Protein AF-A0A7S3FYG6-F1 (afdb_monomer_lite)

Sequence (171 aa):
MGEEGRQLVYWLNSLPGKECLFVDSVKDCANGGALVEAATILCKKIDVEYTLPFIPPPTFGGGGEKKREEEMSNSISRCYHAMVMVKACAAQMGVEEEVEGWREEEEAVGIASGVSTSVLRFLHTCRTLFRYSDSYSHSHSRGGGDGDGDGERGSVREREEGKGNNGGVKA

Structure (mmCIF, N/CA/C/O backbone):
data_AF-A0A7S3FYG6-F1
#
_entry.id   AF-A0A7S3FYG6-F1
#
loop_
_atom_site.group_PDB
_atom_site.id
_atom_site.type_symbol
_atom_site.label_atom_id
_atom_site.label_alt_id
_atom_site.label_comp_id
_atom_site.label_asym_id
_atom_site.label_entity_id
_atom_site.label_seq_id
_atom_site.pdbx_PDB_ins_code
_atom_site.Cartn_x
_atom_site.Cartn_y
_atom_site.Cartn_z
_atom_site.occupancy
_atom_site.B_iso_or_equiv
_atom_site.auth_seq_id
_atom_site.auth_comp_id
_atom_site.auth_asym_id
_atom_site.auth_atom_id
_atom_site.pdbx_PDB_model_num
ATOM 1 N N . MET A 1 1 ? 13.945 -15.211 -3.276 1.00 57.38 1 MET A N 1
ATOM 2 C CA . MET A 1 1 ? 12.726 -14.687 -2.626 1.00 57.38 1 MET A CA 1
ATOM 3 C C . MET A 1 1 ? 12.455 -15.535 -1.392 1.00 57.38 1 MET A C 1
ATOM 5 O O . MET A 1 1 ? 12.324 -16.749 -1.536 1.00 57.38 1 MET A O 1
ATOM 9 N N . GLY A 1 2 ? 12.476 -14.922 -0.205 1.00 79.19 2 GLY A N 1
ATOM 10 C CA . GLY A 1 2 ? 12.175 -15.607 1.058 1.00 79.19 2 GLY A CA 1
ATOM 11 C C . GLY A 1 2 ? 10.709 -16.042 1.142 1.00 79.19 2 GLY A C 1
ATOM 12 O O . GLY A 1 2 ? 9.884 -15.614 0.335 1.00 79.19 2 GLY A O 1
ATOM 13 N N . GLU A 1 3 ? 10.393 -16.916 2.093 1.00 85.19 3 GLU A N 1
ATOM 14 C CA . GLU A 1 3 ? 9.041 -17.448 2.309 1.00 85.19 3 GLU A CA 1
ATOM 15 C C . GLU A 1 3 ? 8.011 -16.352 2.616 1.00 85.19 3 GLU A C 1
ATOM 17 O O . GLU A 1 3 ? 6.923 -16.347 2.044 1.00 85.19 3 GLU A O 1
ATOM 22 N N . GLU A 1 4 ? 8.405 -15.363 3.414 1.00 85.56 4 GLU A N 1
ATOM 23 C CA . GLU A 1 4 ? 7.580 -14.216 3.800 1.00 85.56 4 GLU A CA 1
ATOM 24 C C . GLU A 1 4 ? 7.062 -13.413 2.596 1.00 85.56 4 GLU A C 1
ATOM 26 O O . GLU A 1 4 ? 5.872 -13.118 2.501 1.00 85.56 4 GLU A O 1
ATOM 31 N N . GLY A 1 5 ? 7.926 -13.130 1.615 1.00 86.06 5 GLY A N 1
ATOM 32 C CA . GLY A 1 5 ? 7.525 -12.396 0.414 1.00 86.06 5 GLY A CA 1
ATOM 33 C C . GLY A 1 5 ? 6.456 -13.127 -0.401 1.00 86.06 5 GLY A C 1
ATOM 34 O O . GLY A 1 5 ? 5.550 -12.489 -0.930 1.00 86.06 5 GLY A O 1
ATOM 35 N N . ARG A 1 6 ? 6.508 -14.466 -0.456 1.00 88.56 6 ARG A N 1
ATOM 36 C CA . ARG A 1 6 ? 5.466 -15.268 -1.121 1.00 88.56 6 ARG A CA 1
ATOM 37 C C . ARG A 1 6 ? 4.144 -15.211 -0.364 1.00 88.56 6 ARG A C 1
ATOM 39 O O . ARG A 1 6 ? 3.098 -15.089 -0.992 1.00 88.56 6 ARG A O 1
ATOM 46 N N . GLN A 1 7 ? 4.186 -15.270 0.966 1.00 91.25 7 GLN A N 1
ATOM 47 C CA . GLN A 1 7 ? 2.983 -15.179 1.795 1.00 91.25 7 GLN A CA 1
ATOM 48 C C . GLN A 1 7 ? 2.297 -13.813 1.656 1.00 91.25 7 GLN A C 1
ATOM 50 O O . GLN A 1 7 ? 1.073 -13.755 1.567 1.00 91.25 7 GLN A O 1
ATOM 55 N N . LEU A 1 8 ? 3.068 -12.722 1.591 1.00 91.44 8 LEU A N 1
ATOM 56 C CA . LEU A 1 8 ? 2.526 -11.374 1.393 1.00 91.44 8 LEU A CA 1
ATOM 57 C C . LEU A 1 8 ? 1.911 -11.194 0.001 1.00 91.44 8 LEU A C 1
ATOM 59 O O . LEU A 1 8 ? 0.826 -10.631 -0.107 1.00 91.44 8 LEU A O 1
ATOM 63 N N . VAL A 1 9 ? 2.549 -11.713 -1.050 1.00 90.50 9 VAL A N 1
ATOM 64 C CA . VAL A 1 9 ? 1.984 -11.697 -2.412 1.00 90.50 9 VAL A CA 1
ATOM 65 C C . VAL A 1 9 ? 0.703 -12.531 -2.490 1.00 90.50 9 VAL A C 1
ATOM 67 O O . VAL A 1 9 ? -0.293 -12.080 -3.052 1.00 90.50 9 VAL A O 1
ATOM 70 N N . TYR A 1 10 ? 0.690 -13.716 -1.874 1.00 91.31 10 TYR A N 1
ATOM 71 C CA . TYR A 1 10 ? -0.509 -14.552 -1.803 1.00 91.31 10 TYR A CA 1
ATOM 72 C C . TYR A 1 10 ? -1.658 -13.830 -1.091 1.00 91.31 10 TYR A C 1
ATOM 74 O O . TYR A 1 10 ? -2.768 -13.767 -1.616 1.00 91.31 10 TYR A O 1
ATOM 82 N N . TRP A 1 11 ? -1.377 -13.225 0.067 1.00 92.88 11 TRP A N 1
ATOM 83 C CA . TRP A 1 11 ? -2.352 -12.414 0.793 1.00 92.88 11 TRP A CA 1
ATOM 84 C C . TRP A 1 11 ? -2.887 -11.266 -0.072 1.00 92.88 11 TRP A C 1
ATOM 86 O O . TRP A 1 11 ? -4.103 -11.116 -0.193 1.00 92.88 11 TRP A O 1
ATOM 96 N N . LEU A 1 12 ? -2.002 -10.520 -0.738 1.00 90.81 12 LEU A N 1
ATOM 97 C CA . LEU A 1 12 ? -2.364 -9.405 -1.612 1.00 90.81 12 LEU A CA 1
ATOM 98 C C . LEU A 1 12 ? -3.284 -9.843 -2.760 1.00 90.81 12 LEU A C 1
ATOM 100 O O . LEU A 1 12 ? -4.178 -9.098 -3.150 1.00 90.81 12 LEU A O 1
ATOM 104 N N . ASN A 1 13 ? -3.074 -11.036 -3.317 1.00 90.56 13 ASN A N 1
ATOM 105 C CA . ASN A 1 13 ? -3.932 -11.594 -4.364 1.00 90.56 13 ASN A CA 1
ATOM 106 C C . ASN A 1 13 ? -5.251 -12.167 -3.827 1.00 90.56 13 ASN A C 1
ATOM 108 O O . ASN A 1 13 ? -6.195 -12.303 -4.595 1.00 90.56 13 ASN A O 1
ATOM 112 N N . SER A 1 14 ? -5.337 -12.473 -2.531 1.00 90.69 14 SER A N 1
ATOM 113 C CA . SER A 1 14 ? -6.565 -12.961 -1.887 1.00 90.69 14 SER A CA 1
ATOM 114 C C . SER A 1 14 ? -7.507 -11.856 -1.391 1.00 90.69 14 SER A C 1
ATOM 116 O O . SER A 1 14 ? -8.552 -12.168 -0.820 1.00 90.69 14 SER A O 1
ATOM 118 N N . LEU A 1 15 ? -7.153 -10.576 -1.565 1.00 88.25 15 LEU A N 1
ATOM 119 C CA . LEU A 1 15 ? -7.983 -9.469 -1.092 1.00 88.25 15 LEU A CA 1
ATOM 120 C C . LEU A 1 15 ? -9.339 -9.429 -1.827 1.00 88.25 15 LEU A C 1
ATOM 122 O O . LEU A 1 15 ? -9.368 -9.442 -3.060 1.00 88.25 15 LEU A O 1
ATOM 126 N N . PRO A 1 16 ? -10.469 -9.349 -1.098 1.00 81.50 16 PRO A N 1
ATOM 127 C CA . PRO A 1 16 ? -11.790 -9.286 -1.710 1.00 81.50 16 PRO A CA 1
ATOM 128 C C . PRO A 1 16 ? -11.985 -7.954 -2.446 1.00 81.50 16 PRO A C 1
ATOM 130 O O . PRO A 1 16 ? -11.605 -6.899 -1.944 1.00 81.50 16 PRO A O 1
ATOM 133 N N . GLY A 1 17 ? -12.597 -7.998 -3.632 1.00 72.50 17 GLY A N 1
ATOM 134 C CA . GLY A 1 17 ? -12.820 -6.804 -4.460 1.00 72.50 17 GLY A CA 1
ATOM 135 C C . GLY A 1 17 ? -11.597 -6.344 -5.259 1.00 72.50 17 GLY A C 1
ATOM 136 O O . GLY A 1 17 ? -11.622 -5.263 -5.843 1.00 72.50 17 GLY A O 1
ATOM 137 N N . LYS A 1 18 ? -10.531 -7.150 -5.295 1.00 76.25 18 LYS A N 1
ATOM 138 C CA . LYS A 1 18 ? -9.391 -6.944 -6.184 1.00 76.25 18 LYS A CA 1
ATOM 139 C C . LYS A 1 1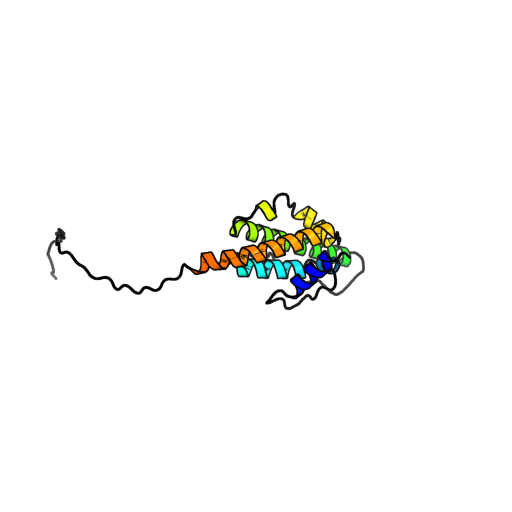8 ? -9.735 -7.450 -7.586 1.00 76.25 18 LYS A C 1
ATOM 141 O O . LYS A 1 18 ? -9.951 -8.646 -7.762 1.00 76.25 18 LYS A O 1
ATOM 146 N N . GLU A 1 19 ? -9.794 -6.557 -8.571 1.00 67.25 19 GLU A N 1
ATOM 147 C CA . GLU A 1 19 ? -10.297 -6.903 -9.911 1.00 67.25 19 GLU A CA 1
ATOM 148 C C . GLU A 1 19 ? -9.203 -7.051 -10.977 1.00 67.25 19 GLU A C 1
ATOM 150 O O . GLU A 1 19 ? -9.387 -7.829 -11.911 1.00 67.25 19 GLU A O 1
ATOM 155 N N . CYS A 1 20 ? -8.065 -6.350 -10.866 1.00 55.09 20 CYS A N 1
ATOM 156 C CA . CYS A 1 20 ? -7.289 -6.055 -12.078 1.00 55.09 20 CYS A CA 1
ATOM 157 C C . CYS A 1 20 ? -5.794 -6.408 -12.058 1.00 55.09 20 CYS A C 1
ATOM 159 O O . CYS A 1 20 ? -5.203 -6.472 -13.136 1.00 55.09 20 CYS A O 1
ATOM 161 N N . LEU A 1 21 ? -5.150 -6.666 -10.910 1.00 68.31 21 LEU A N 1
ATOM 162 C CA . LEU A 1 21 ? -3.687 -6.856 -10.881 1.00 68.31 21 LEU A CA 1
ATOM 163 C C . LEU A 1 21 ? -3.240 -8.094 -10.102 1.00 68.31 21 LEU A C 1
ATOM 165 O O . LEU A 1 21 ? -2.908 -8.020 -8.917 1.00 68.31 21 LEU A O 1
ATOM 169 N N . PHE A 1 22 ? -3.175 -9.241 -10.782 1.00 77.31 22 PHE A N 1
ATOM 170 C CA . PHE A 1 22 ? -2.471 -10.404 -10.246 1.00 77.31 22 PHE A CA 1
ATOM 171 C C . PHE A 1 22 ? -0.969 -10.107 -10.164 1.00 77.31 22 PHE A C 1
ATOM 173 O O . PHE A 1 22 ? -0.372 -9.594 -11.108 1.00 77.31 22 PHE A O 1
ATOM 180 N N . VAL A 1 23 ? -0.378 -10.395 -9.009 1.00 84.00 23 VAL A N 1
ATOM 181 C CA . VAL A 1 23 ? 1.035 -10.139 -8.715 1.00 84.00 23 VAL A CA 1
ATOM 182 C C . VAL A 1 23 ? 1.723 -11.489 -8.549 1.00 84.00 23 VAL A C 1
ATOM 184 O O . VAL A 1 23 ? 1.350 -12.242 -7.653 1.00 84.00 23 VAL A O 1
ATOM 187 N N . ASP A 1 24 ? 2.722 -11.804 -9.372 1.00 84.94 24 ASP A N 1
ATOM 188 C CA . ASP A 1 24 ? 3.486 -13.057 -9.250 1.00 84.94 24 ASP A CA 1
ATOM 189 C C . ASP A 1 24 ? 4.593 -12.944 -8.195 1.00 84.94 24 ASP A C 1
ATOM 191 O O . ASP A 1 24 ? 4.998 -13.920 -7.555 1.00 84.94 24 ASP A O 1
ATOM 195 N N . SER A 1 25 ? 5.101 -11.729 -8.001 1.00 86.56 25 SER A N 1
ATOM 196 C CA . SER A 1 25 ? 6.247 -11.458 -7.157 1.00 86.56 25 SER A CA 1
ATOM 197 C C . SER A 1 25 ? 6.177 -10.079 -6.501 1.00 86.56 25 SER A C 1
ATOM 199 O O . SER A 1 25 ? 5.591 -9.137 -7.017 1.00 86.56 25 SER A O 1
ATOM 201 N N . VAL A 1 26 ? 6.888 -9.917 -5.383 1.00 86.25 26 VAL A N 1
ATOM 202 C CA . VAL A 1 26 ? 7.065 -8.624 -4.696 1.00 86.25 26 VAL A CA 1
ATOM 203 C C . VAL A 1 26 ? 7.584 -7.534 -5.651 1.00 86.25 26 VAL A C 1
ATOM 205 O O . VAL A 1 26 ? 7.293 -6.360 -5.460 1.00 86.25 26 VAL A O 1
ATOM 208 N N . LYS A 1 27 ? 8.329 -7.893 -6.704 1.00 86.06 27 LYS A N 1
ATOM 209 C CA . LYS A 1 27 ? 8.825 -6.916 -7.683 1.00 86.06 27 LYS A CA 1
ATOM 210 C C . LYS A 1 27 ? 7.718 -6.354 -8.570 1.00 86.06 27 LYS A C 1
ATOM 212 O O . LYS A 1 27 ? 7.821 -5.204 -8.980 1.00 86.06 27 LYS A O 1
ATOM 217 N N . ASP A 1 28 ? 6.654 -7.112 -8.816 1.00 86.19 28 ASP A N 1
ATOM 218 C CA . ASP A 1 28 ? 5.550 -6.664 -9.670 1.00 86.19 28 ASP A CA 1
ATOM 219 C C . ASP A 1 28 ? 4.698 -5.592 -8.970 1.00 86.19 28 ASP A C 1
ATOM 221 O O . ASP A 1 28 ? 4.019 -4.803 -9.625 1.00 86.19 28 ASP A O 1
ATOM 225 N N . CYS A 1 29 ? 4.819 -5.474 -7.641 1.00 87.81 29 CYS A N 1
ATOM 226 C CA . CYS A 1 29 ? 4.252 -4.370 -6.869 1.00 87.81 29 CYS A CA 1
ATOM 227 C C . CYS A 1 29 ? 4.910 -3.011 -7.160 1.00 87.81 29 CYS A C 1
ATOM 229 O O . CYS A 1 29 ? 4.331 -1.988 -6.802 1.00 87.81 29 CYS A O 1
ATOM 231 N N . ALA A 1 30 ? 6.090 -2.972 -7.795 1.00 88.00 30 ALA A N 1
ATOM 232 C CA . ALA A 1 30 ? 6.807 -1.726 -8.081 1.00 88.00 30 ALA A CA 1
ATOM 233 C C . ALA A 1 30 ? 6.017 -0.778 -8.999 1.00 88.00 30 ALA A C 1
ATOM 235 O O . ALA A 1 30 ? 6.207 0.432 -8.959 1.00 88.00 30 ALA A O 1
ATOM 236 N N . ASN A 1 31 ? 5.072 -1.295 -9.792 1.00 85.38 31 ASN A N 1
ATOM 237 C CA . ASN A 1 31 ? 4.193 -0.446 -10.598 1.00 85.38 31 ASN A CA 1
ATOM 238 C C . ASN A 1 31 ? 3.184 0.367 -9.754 1.00 85.38 31 ASN A C 1
ATOM 240 O O . ASN A 1 31 ? 2.509 1.243 -10.293 1.00 85.38 31 ASN A O 1
ATOM 244 N N . GLY A 1 32 ? 3.044 0.056 -8.460 1.00 87.25 32 GLY A N 1
ATOM 245 C CA . GLY A 1 32 ? 2.149 0.712 -7.508 1.00 87.25 32 GLY A CA 1
ATOM 246 C C . GLY A 1 32 ? 0.662 0.376 -7.657 1.00 87.25 32 GLY A C 1
ATOM 247 O O . GLY A 1 32 ? -0.112 0.674 -6.756 1.00 87.25 32 GLY A O 1
ATOM 248 N N . GLY A 1 33 ? 0.228 -0.270 -8.741 1.00 88.19 33 GLY A N 1
ATOM 249 C CA . GLY A 1 33 ? -1.189 -0.521 -9.014 1.00 88.19 33 GLY A CA 1
ATOM 250 C C . GLY A 1 33 ? -1.840 -1.455 -7.990 1.00 88.19 33 GLY A C 1
ATOM 251 O O . GLY A 1 33 ? -2.848 -1.100 -7.386 1.00 88.19 33 GLY A O 1
ATOM 252 N N . ALA A 1 34 ? -1.221 -2.608 -7.717 1.00 89.56 34 ALA A N 1
ATOM 253 C CA . ALA A 1 34 ? -1.744 -3.545 -6.719 1.00 89.56 34 ALA A CA 1
ATOM 254 C C . ALA A 1 34 ? -1.706 -2.962 -5.291 1.00 89.56 34 ALA A C 1
ATOM 256 O O . ALA A 1 34 ? -2.512 -3.344 -4.445 1.00 89.56 34 ALA A O 1
ATOM 257 N N . LEU A 1 35 ? -0.785 -2.026 -5.030 1.00 91.44 35 LEU A N 1
ATOM 258 C CA . LEU A 1 35 ? -0.682 -1.328 -3.747 1.00 91.44 35 LEU A CA 1
ATOM 259 C C . LEU A 1 35 ? -1.811 -0.307 -3.577 1.00 91.44 35 LEU A C 1
ATOM 261 O O . LEU A 1 35 ? -2.418 -0.245 -2.511 1.00 91.44 35 LEU A O 1
ATOM 265 N N . VAL A 1 36 ? -2.127 0.448 -4.635 1.00 91.69 36 VAL A N 1
ATOM 266 C CA . VAL A 1 36 ? -3.269 1.375 -4.674 1.00 91.69 36 VAL A CA 1
ATOM 267 C C . VAL A 1 36 ? -4.581 0.623 -4.469 1.00 91.69 36 VAL A C 1
ATOM 269 O O . VAL A 1 36 ? -5.406 1.070 -3.678 1.00 91.69 36 VAL A O 1
ATOM 272 N N . GLU A 1 37 ? -4.770 -0.529 -5.119 1.00 90.06 37 GLU A N 1
ATOM 273 C CA . GLU A 1 37 ? -5.964 -1.362 -4.921 1.00 90.06 37 GLU A CA 1
ATOM 274 C C . GLU A 1 37 ? -6.092 -1.831 -3.467 1.00 90.06 37 GLU A C 1
ATOM 276 O O . GLU A 1 37 ? -7.140 -1.638 -2.852 1.00 90.06 37 GLU A O 1
ATOM 281 N N . ALA A 1 38 ? -5.021 -2.382 -2.886 1.00 91.19 38 ALA A N 1
ATOM 282 C CA . ALA A 1 38 ? -5.027 -2.831 -1.494 1.00 91.19 38 ALA A CA 1
ATOM 283 C C . ALA A 1 38 ? -5.339 -1.690 -0.516 1.00 91.19 38 ALA A C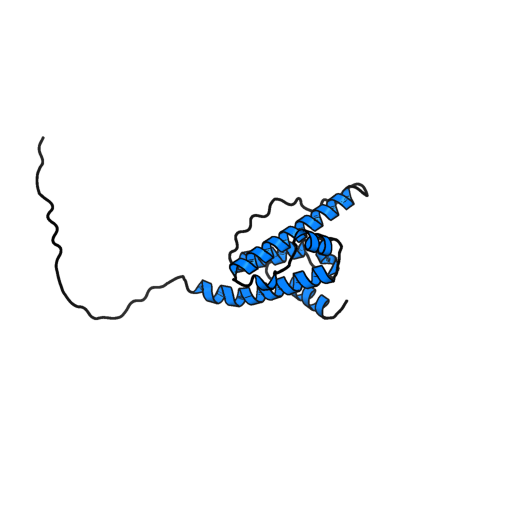 1
ATOM 285 O O . ALA A 1 38 ? -6.179 -1.847 0.370 1.00 91.19 38 ALA A O 1
ATOM 286 N N . ALA A 1 39 ? -4.709 -0.530 -0.707 1.00 92.12 39 ALA A N 1
ATOM 287 C CA . ALA A 1 39 ? -4.961 0.659 0.097 1.00 92.12 39 ALA A CA 1
ATOM 288 C C . ALA A 1 39 ? -6.400 1.179 -0.073 1.00 92.12 39 ALA A C 1
ATOM 290 O O . ALA A 1 39 ? -7.040 1.526 0.911 1.00 92.12 39 ALA A O 1
ATOM 291 N N . THR A 1 40 ? -6.951 1.147 -1.290 1.00 90.38 40 THR A N 1
ATOM 292 C CA . THR A 1 40 ? -8.345 1.541 -1.561 1.00 90.38 40 THR A CA 1
ATOM 293 C C . THR A 1 40 ? -9.339 0.612 -0.863 1.00 90.38 40 THR A C 1
ATOM 295 O O . THR A 1 40 ? -10.323 1.076 -0.288 1.00 90.38 40 THR A O 1
ATOM 298 N N . ILE A 1 41 ? -9.098 -0.704 -0.898 1.00 91.25 41 ILE A N 1
ATOM 299 C CA . ILE A 1 41 ? -9.925 -1.688 -0.184 1.00 91.25 41 ILE A CA 1
ATOM 300 C C . ILE A 1 41 ? -9.864 -1.421 1.323 1.00 91.25 41 ILE A C 1
ATOM 302 O O . ILE A 1 41 ? -10.901 -1.455 1.984 1.00 91.25 41 ILE A O 1
ATOM 306 N N . LEU A 1 42 ? -8.677 -1.114 1.858 1.00 91.12 42 LEU A N 1
ATOM 307 C CA . LEU A 1 42 ? -8.520 -0.751 3.263 1.00 91.12 42 LEU A CA 1
ATOM 308 C C . LEU A 1 42 ? -9.323 0.509 3.601 1.00 91.12 42 LEU A C 1
ATOM 310 O O . LEU A 1 42 ? -10.146 0.438 4.505 1.00 91.12 42 LEU A O 1
ATOM 314 N N . CYS A 1 43 ? -9.162 1.606 2.849 1.00 90.88 43 CYS A N 1
ATOM 315 C CA . CYS A 1 43 ? -9.915 2.849 3.059 1.00 90.88 43 CYS A CA 1
ATOM 316 C C . CYS A 1 43 ? -11.426 2.597 3.111 1.00 90.88 43 CYS A C 1
ATOM 318 O O . CYS A 1 43 ? -12.087 3.035 4.047 1.00 90.88 43 CYS A O 1
ATOM 320 N N . LYS A 1 44 ? -11.962 1.822 2.156 1.00 89.25 44 LYS A N 1
ATOM 321 C CA . LYS A 1 44 ? -13.388 1.455 2.123 1.00 89.25 44 LYS A CA 1
ATOM 322 C C . LYS A 1 44 ? -13.823 0.658 3.351 1.00 89.25 44 LYS A C 1
ATOM 324 O O . LYS A 1 44 ? -14.943 0.818 3.818 1.00 89.25 44 LYS A O 1
ATOM 329 N N . LYS A 1 45 ? -12.961 -0.222 3.863 1.00 88.69 45 LYS A N 1
ATOM 330 C CA . LYS A 1 45 ? -13.281 -1.094 5.000 1.00 88.69 45 LYS A CA 1
ATOM 331 C C . LYS A 1 45 ? -13.425 -0.330 6.321 1.00 88.69 45 LYS A C 1
ATOM 333 O O . LYS A 1 45 ? -14.149 -0.786 7.202 1.00 88.69 45 LYS A O 1
ATOM 338 N N . ILE A 1 46 ? -12.750 0.809 6.454 1.00 88.06 46 ILE A N 1
ATOM 339 C CA . ILE A 1 46 ? -12.755 1.642 7.667 1.00 88.06 46 ILE A CA 1
ATOM 340 C C . ILE A 1 46 ? -13.356 3.037 7.437 1.00 88.06 46 ILE A C 1
ATOM 342 O O . ILE A 1 46 ? -13.131 3.933 8.243 1.00 88.06 46 ILE A O 1
ATOM 346 N N . ASP A 1 47 ? -14.101 3.201 6.342 1.00 85.19 47 ASP A N 1
ATOM 347 C CA . ASP A 1 47 ? -14.830 4.422 5.978 1.00 85.19 47 ASP A CA 1
ATOM 348 C C . ASP A 1 47 ? -13.960 5.694 5.930 1.00 85.19 47 ASP A C 1
ATOM 350 O O . ASP A 1 47 ? -14.333 6.769 6.394 1.00 85.19 47 ASP A O 1
ATOM 354 N N . VAL A 1 48 ? -12.752 5.567 5.370 1.00 82.62 48 VAL A N 1
ATOM 355 C CA . VAL A 1 48 ? -11.876 6.712 5.095 1.00 82.62 48 VAL A CA 1
ATOM 356 C C . VAL A 1 48 ? -12.201 7.266 3.714 1.00 82.62 48 VAL A C 1
ATOM 358 O O . VAL A 1 48 ? -11.891 6.644 2.692 1.00 82.62 48 VAL A O 1
ATOM 361 N N . GLU A 1 49 ? -12.773 8.468 3.675 1.00 74.56 49 GLU A N 1
ATOM 362 C CA . GLU A 1 49 ? -12.914 9.231 2.438 1.00 74.56 49 GLU A CA 1
ATOM 363 C C . GLU A 1 49 ? -11.544 9.749 1.985 1.00 74.56 49 GLU A C 1
ATOM 365 O O . GLU A 1 49 ? -10.947 10.638 2.596 1.00 74.56 49 GLU A O 1
ATOM 370 N N . TYR A 1 50 ? -11.032 9.188 0.889 1.00 67.31 50 TYR A N 1
ATOM 371 C CA . TYR A 1 50 ? -9.813 9.662 0.246 1.00 67.31 50 TYR A CA 1
ATOM 372 C C . TYR A 1 50 ? -10.063 9.942 -1.232 1.00 67.31 50 TYR A C 1
ATOM 374 O O . TYR A 1 50 ? -10.328 9.038 -2.028 1.00 67.31 50 TYR A O 1
ATOM 382 N N . THR A 1 51 ? -9.941 11.210 -1.613 1.00 61.09 51 THR A N 1
ATOM 383 C CA . THR A 1 51 ? -10.030 11.622 -3.012 1.00 61.09 51 THR A CA 1
ATOM 384 C C . THR A 1 51 ? -8.652 11.497 -3.645 1.00 61.09 51 THR A C 1
ATOM 386 O O . THR A 1 51 ? -7.772 12.325 -3.412 1.00 61.09 51 THR A O 1
ATOM 389 N N . LEU A 1 52 ? -8.457 10.460 -4.462 1.00 59.31 52 LEU A N 1
ATOM 390 C CA . LEU A 1 52 ? -7.268 10.354 -5.304 1.00 59.31 52 LEU A CA 1
ATOM 391 C C . LEU A 1 52 ? -7.225 11.561 -6.257 1.00 59.31 52 LEU A C 1
ATOM 393 O O . LEU A 1 52 ? -8.177 11.752 -7.021 1.00 59.31 52 LEU A O 1
ATOM 397 N N . PRO A 1 53 ? -6.146 12.364 -6.288 1.00 56.56 53 PRO A N 1
ATOM 398 C CA . PRO A 1 53 ? -5.911 13.200 -7.451 1.00 56.56 53 PRO A CA 1
ATOM 399 C C . PRO A 1 53 ? -5.713 12.276 -8.658 1.00 56.56 53 PRO A C 1
ATOM 401 O O . PRO A 1 53 ? -5.124 11.200 -8.553 1.00 56.56 53 PRO A O 1
ATOM 404 N N . PHE A 1 54 ? -6.275 12.666 -9.799 1.00 49.56 54 PHE A N 1
ATOM 405 C CA . PHE A 1 54 ? -6.265 11.861 -11.016 1.00 49.56 54 PHE A CA 1
ATOM 406 C C . PHE A 1 54 ? -4.830 11.469 -11.405 1.00 49.56 54 PHE A C 1
ATOM 408 O O . PHE A 1 54 ? -4.030 12.328 -11.775 1.00 49.56 54 PHE A O 1
ATOM 415 N N . ILE A 1 55 ? -4.522 10.170 -11.351 1.00 54.31 55 ILE A N 1
ATOM 416 C CA . ILE A 1 55 ? -3.304 9.606 -11.937 1.00 54.31 55 ILE A CA 1
ATOM 417 C C . ILE A 1 55 ? -3.702 9.033 -13.298 1.00 54.31 55 ILE A C 1
ATOM 419 O O . ILE A 1 55 ? -4.574 8.159 -13.346 1.00 54.31 55 ILE A O 1
ATOM 423 N N . PRO A 1 56 ? -3.105 9.493 -14.407 1.00 46.09 56 PRO A N 1
ATOM 424 C CA . PRO A 1 56 ? -3.404 8.930 -15.711 1.00 46.09 56 PRO A CA 1
ATOM 425 C C . PRO A 1 56 ? -3.071 7.424 -15.734 1.00 46.09 56 PRO A C 1
ATOM 427 O O . PRO A 1 56 ? -2.062 7.001 -15.159 1.00 46.09 56 PRO A O 1
ATOM 430 N N . PRO A 1 57 ? -3.906 6.587 -16.379 1.00 46.88 57 PRO A N 1
ATOM 431 C CA . PRO A 1 57 ? -3.611 5.168 -16.536 1.00 46.88 57 PRO A CA 1
ATOM 432 C C . PRO A 1 57 ? -2.291 4.976 -17.304 1.00 46.88 57 PRO A C 1
ATOM 434 O O . PRO A 1 57 ? -1.939 5.820 -18.134 1.00 46.88 57 PRO A O 1
ATOM 437 N N . PRO A 1 58 ? -1.555 3.873 -17.065 1.00 50.06 58 PRO A N 1
ATOM 438 C CA . PRO A 1 58 ? -0.288 3.623 -17.744 1.00 50.06 58 PRO A CA 1
ATOM 439 C C . PRO A 1 58 ? -0.490 3.602 -19.266 1.00 50.06 58 PRO A C 1
ATOM 441 O O . PRO A 1 58 ? -1.267 2.807 -19.798 1.00 50.06 58 PRO A O 1
ATOM 444 N N . THR A 1 59 ? 0.214 4.478 -19.979 1.00 48.59 59 THR A N 1
ATOM 445 C CA . THR A 1 59 ? 0.162 4.584 -21.438 1.00 48.59 59 THR A CA 1
ATOM 446 C C . THR A 1 59 ? 0.989 3.471 -22.084 1.00 48.59 59 THR A C 1
ATOM 448 O O . THR A 1 59 ? 2.193 3.585 -22.302 1.00 48.59 59 THR A O 1
ATOM 451 N N . PHE A 1 60 ? 0.347 2.368 -22.473 1.00 49.56 60 PHE A N 1
ATOM 452 C CA . PHE A 1 60 ? 0.996 1.320 -23.269 1.00 49.56 60 PHE A CA 1
ATOM 453 C C . PHE A 1 60 ? 1.137 1.737 -24.756 1.00 49.56 60 PHE A C 1
ATOM 455 O O . PHE A 1 60 ? 0.511 1.160 -25.634 1.00 49.56 60 PHE A O 1
ATOM 462 N N . GLY A 1 61 ? 1.990 2.727 -25.076 1.00 41.56 61 GLY A N 1
ATOM 463 C CA . GLY A 1 61 ? 2.396 3.010 -26.471 1.00 41.56 61 GLY A CA 1
ATOM 464 C C . GLY A 1 61 ? 3.383 4.178 -26.667 1.00 41.56 61 GLY A C 1
ATOM 465 O O . GLY A 1 61 ? 3.058 5.295 -26.299 1.00 41.56 61 GLY A O 1
ATOM 466 N N . GLY A 1 62 ? 4.558 3.920 -27.280 1.00 42.41 62 GLY A N 1
ATOM 467 C CA . GLY A 1 62 ? 5.452 4.937 -27.892 1.00 42.41 62 GLY A CA 1
ATOM 468 C C . GLY A 1 62 ? 6.845 5.184 -27.257 1.00 42.41 62 GLY A C 1
ATOM 469 O O . GLY A 1 62 ? 6.931 5.452 -26.079 1.00 42.41 62 GLY A O 1
ATOM 470 N N . GLY A 1 63 ? 7.933 5.150 -28.046 1.00 50.28 63 GLY A N 1
ATOM 471 C CA . GLY A 1 63 ? 9.203 5.904 -27.844 1.00 50.28 63 GLY A CA 1
ATOM 472 C C . GLY A 1 63 ? 10.072 5.687 -26.579 1.00 50.28 63 GLY A C 1
ATOM 473 O O . GLY A 1 63 ? 9.784 6.210 -25.510 1.00 50.28 63 GLY A O 1
ATOM 474 N N . GLY A 1 64 ? 11.225 5.025 -26.745 1.00 65.75 64 GLY A N 1
ATOM 475 C CA . GLY A 1 64 ? 12.006 4.304 -25.720 1.00 65.75 64 GLY A CA 1
ATOM 476 C C . GLY A 1 64 ? 12.822 5.019 -24.623 1.00 65.75 64 GLY A C 1
ATOM 477 O O . GLY A 1 64 ? 13.603 4.326 -23.985 1.00 65.75 64 GLY A O 1
ATOM 478 N N . GLU A 1 65 ? 12.645 6.308 -24.319 1.00 62.19 65 GLU A N 1
ATOM 479 C CA . GLU A 1 65 ? 13.270 6.913 -23.111 1.00 62.19 65 GLU A CA 1
ATOM 480 C C . GLU A 1 65 ? 12.300 7.816 -22.345 1.00 62.19 65 GLU A C 1
ATOM 482 O O . GLU A 1 65 ? 12.049 7.569 -21.168 1.00 62.19 65 GLU A O 1
ATOM 487 N N . LYS A 1 66 ? 11.633 8.759 -23.027 1.00 66.44 66 LYS A N 1
ATOM 488 C CA . LYS A 1 66 ? 10.593 9.606 -22.408 1.00 66.44 66 LYS A CA 1
ATOM 489 C C . LYS A 1 66 ? 9.442 8.796 -21.815 1.00 66.44 66 LYS A C 1
ATOM 491 O O . LYS A 1 66 ? 9.007 9.067 -20.705 1.00 66.44 66 LYS A O 1
ATOM 496 N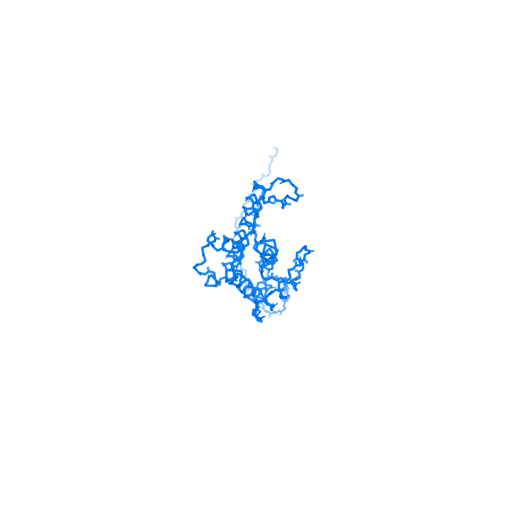 N . LYS A 1 67 ? 9.005 7.741 -22.509 1.00 72.31 67 LYS A N 1
ATOM 497 C CA . LYS A 1 67 ? 7.971 6.846 -21.983 1.00 72.31 67 LYS A CA 1
ATOM 498 C C . LYS A 1 67 ? 8.433 6.097 -20.733 1.00 72.31 67 LYS A C 1
ATOM 500 O O . LYS A 1 67 ? 7.630 5.863 -19.844 1.00 72.31 67 LYS A O 1
ATOM 505 N N . ARG A 1 68 ? 9.721 5.754 -20.628 1.00 71.44 68 ARG A N 1
ATOM 506 C CA . ARG A 1 68 ? 10.265 5.082 -19.440 1.00 71.44 68 ARG A CA 1
ATOM 507 C C . ARG A 1 68 ? 10.315 6.027 -18.238 1.00 71.44 68 ARG A C 1
ATOM 509 O O . ARG A 1 68 ? 10.022 5.606 -17.123 1.00 71.44 68 ARG A O 1
ATOM 516 N N . GLU A 1 69 ? 10.670 7.290 -18.465 1.00 73.81 69 GLU A N 1
ATOM 517 C CA . GLU A 1 69 ? 10.619 8.341 -17.441 1.00 73.81 69 GLU A CA 1
ATOM 518 C C . GLU A 1 69 ? 9.176 8.602 -16.982 1.00 73.81 69 GLU A C 1
ATOM 520 O O . GLU A 1 69 ? 8.916 8.638 -15.780 1.00 73.81 69 GLU A O 1
ATOM 525 N N . GLU A 1 70 ? 8.225 8.687 -17.917 1.00 79.44 70 GLU A N 1
ATOM 526 C CA . GLU A 1 70 ? 6.792 8.819 -17.620 1.00 79.44 70 GLU A CA 1
ATOM 527 C C . GLU A 1 70 ? 6.238 7.594 -16.869 1.00 79.44 70 GLU A C 1
ATOM 529 O O . GLU A 1 70 ? 5.530 7.742 -15.876 1.00 79.44 70 GLU A O 1
ATOM 534 N N . GLU A 1 71 ? 6.584 6.370 -17.278 1.00 79.62 71 GLU A N 1
ATOM 535 C CA . GLU A 1 71 ? 6.184 5.127 -16.599 1.00 79.62 71 GLU A CA 1
ATOM 536 C C . GLU A 1 71 ? 6.742 5.040 -15.174 1.00 79.62 71 GLU A C 1
ATOM 538 O O . GLU A 1 71 ? 6.033 4.612 -14.253 1.00 79.62 71 GLU A O 1
ATOM 543 N N . MET A 1 72 ? 7.994 5.462 -14.976 1.00 82.12 72 MET A N 1
ATOM 544 C CA . MET A 1 72 ? 8.611 5.531 -13.654 1.00 82.12 72 MET A CA 1
ATOM 545 C C . MET A 1 72 ? 7.917 6.582 -12.785 1.00 82.12 72 MET A C 1
ATOM 547 O O . MET A 1 72 ? 7.525 6.277 -11.660 1.00 82.12 72 MET A O 1
ATOM 551 N N . SER A 1 73 ? 7.691 7.785 -13.319 1.00 84.25 73 SER A N 1
ATOM 552 C CA . SER A 1 73 ? 6.972 8.855 -12.623 1.00 84.25 73 SER A CA 1
ATOM 553 C C . SER A 1 73 ? 5.569 8.404 -12.197 1.00 84.25 73 SER A C 1
ATOM 555 O O . SER A 1 73 ? 5.225 8.500 -11.020 1.00 84.25 73 SER A O 1
ATOM 557 N N . ASN A 1 74 ? 4.811 7.777 -13.100 1.00 87.81 74 ASN A N 1
ATOM 558 C CA . ASN A 1 74 ? 3.486 7.224 -12.806 1.00 87.81 74 ASN A CA 1
ATOM 559 C C . ASN A 1 74 ? 3.524 6.119 -11.737 1.00 87.81 74 ASN A C 1
ATOM 561 O O . ASN A 1 74 ? 2.586 5.967 -10.951 1.00 87.81 74 ASN A O 1
ATOM 565 N N . SER A 1 75 ? 4.582 5.308 -11.709 1.00 90.06 75 SER A N 1
ATOM 566 C CA . SER A 1 75 ? 4.756 4.259 -10.696 1.00 90.06 75 SER A CA 1
ATOM 567 C C . SER A 1 75 ? 5.060 4.859 -9.323 1.00 90.06 75 SER A C 1
ATOM 569 O O . SER A 1 75 ? 4.421 4.468 -8.347 1.00 90.06 75 SER A O 1
ATOM 571 N N . ILE A 1 76 ? 5.935 5.870 -9.253 1.00 91.00 76 ILE A N 1
ATOM 572 C CA . ILE A 1 76 ? 6.217 6.625 -8.021 1.00 91.00 76 ILE A CA 1
ATOM 573 C C . ILE A 1 76 ? 4.939 7.280 -7.497 1.00 91.00 76 ILE A C 1
ATOM 575 O O . ILE A 1 76 ? 4.611 7.096 -6.327 1.00 91.00 76 ILE A O 1
ATOM 579 N N . SER A 1 77 ? 4.173 7.968 -8.352 1.00 89.81 77 SER A N 1
ATOM 580 C CA . SER A 1 77 ? 2.905 8.586 -7.952 1.00 89.81 77 SER A CA 1
ATOM 581 C C . SER A 1 77 ? 1.939 7.557 -7.368 1.00 89.81 77 SER A C 1
ATOM 583 O O . SER A 1 77 ? 1.414 7.764 -6.279 1.00 89.81 77 SER A O 1
ATOM 585 N N . ARG A 1 78 ? 1.743 6.405 -8.026 1.00 91.00 78 ARG A N 1
ATOM 586 C CA . ARG A 1 78 ? 0.873 5.336 -7.499 1.00 91.00 78 ARG A CA 1
ATOM 587 C C . ARG A 1 78 ? 1.347 4.814 -6.143 1.00 91.00 78 ARG A C 1
ATOM 589 O O . ARG A 1 78 ? 0.532 4.673 -5.235 1.00 91.00 78 ARG A O 1
ATOM 596 N N . CYS A 1 79 ? 2.647 4.573 -5.985 1.00 92.38 79 CYS A N 1
ATOM 597 C CA . CYS A 1 79 ? 3.212 4.130 -4.710 1.00 92.38 79 CYS A CA 1
ATOM 598 C C . CYS A 1 79 ? 3.005 5.181 -3.610 1.00 92.38 79 CYS A C 1
ATOM 600 O O . CYS A 1 79 ? 2.546 4.842 -2.522 1.00 92.38 79 CYS A O 1
ATOM 602 N N . TYR A 1 80 ? 3.253 6.455 -3.916 1.00 92.56 80 TYR A N 1
ATOM 603 C CA . TYR A 1 80 ? 3.029 7.571 -3.001 1.00 92.56 80 TYR A CA 1
ATOM 604 C C . TYR A 1 80 ? 1.562 7.652 -2.561 1.00 92.56 80 TYR A C 1
ATOM 606 O O . TYR A 1 80 ? 1.271 7.707 -1.369 1.00 92.56 80 TYR A O 1
ATOM 614 N N . HIS A 1 81 ? 0.620 7.564 -3.501 1.00 90.88 81 HIS A N 1
ATOM 615 C CA . HIS A 1 81 ? -0.807 7.565 -3.177 1.00 90.88 81 HIS A CA 1
ATOM 616 C C . HIS A 1 81 ? -1.213 6.394 -2.287 1.00 90.88 81 HIS A C 1
ATOM 618 O O . HIS A 1 81 ? -1.948 6.589 -1.320 1.00 90.88 81 HIS A O 1
ATOM 624 N N . ALA A 1 82 ? -0.703 5.194 -2.571 1.00 92.56 82 ALA A N 1
ATOM 625 C CA . ALA A 1 82 ? -0.927 4.033 -1.721 1.00 92.56 82 ALA A CA 1
ATOM 626 C C . ALA A 1 82 ? -0.436 4.279 -0.285 1.00 92.56 82 ALA A C 1
ATOM 628 O O . ALA A 1 82 ? -1.137 3.948 0.669 1.00 92.56 82 ALA A O 1
ATOM 629 N N . MET A 1 83 ? 0.727 4.915 -0.121 1.00 92.81 83 MET A N 1
ATOM 630 C CA . MET A 1 83 ? 1.267 5.266 1.194 1.00 92.81 83 MET A CA 1
ATOM 631 C C . MET A 1 83 ? 0.411 6.281 1.945 1.00 92.81 83 MET A C 1
ATOM 633 O O . MET A 1 83 ? 0.131 6.073 3.124 1.00 92.81 83 MET A O 1
ATOM 637 N N . VAL A 1 84 ? -0.029 7.350 1.280 1.00 92.19 84 VAL A N 1
ATOM 638 C CA . VAL A 1 84 ? -0.866 8.377 1.918 1.00 92.19 84 VAL A CA 1
ATOM 639 C C . VAL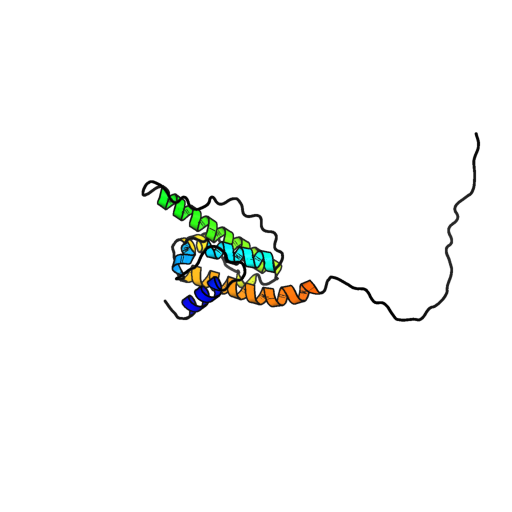 A 1 84 ? -2.205 7.786 2.366 1.00 92.19 84 VAL A C 1
ATOM 641 O O . VAL A 1 84 ? -2.630 8.031 3.494 1.00 92.19 84 VAL A O 1
ATOM 644 N N . MET A 1 85 ? -2.834 6.948 1.535 1.00 92.69 85 MET A N 1
ATOM 645 C CA . MET A 1 85 ? -4.058 6.228 1.905 1.00 92.69 85 MET A CA 1
ATOM 646 C C . MET A 1 85 ? -3.844 5.333 3.131 1.00 92.69 85 MET A C 1
ATOM 648 O O . MET A 1 85 ? -4.630 5.377 4.074 1.00 92.69 85 MET A O 1
ATOM 652 N N . VAL A 1 86 ? -2.753 4.562 3.160 1.00 94.06 86 VAL A N 1
ATOM 653 C CA . VAL A 1 86 ? -2.400 3.694 4.296 1.00 94.06 86 VAL A CA 1
ATOM 654 C C . VAL A 1 86 ? -2.167 4.503 5.576 1.00 94.06 86 VAL A C 1
ATOM 656 O O . VAL A 1 86 ? -2.654 4.104 6.632 1.00 94.06 86 VAL A O 1
ATOM 659 N N . LYS A 1 87 ? -1.495 5.659 5.500 1.00 93.31 87 LYS A N 1
ATOM 660 C CA . LYS A 1 87 ? -1.319 6.553 6.656 1.00 93.31 87 LYS A CA 1
ATOM 661 C C . LYS A 1 87 ? -2.639 7.119 7.166 1.00 93.31 87 LYS A C 1
ATOM 663 O O . LYS A 1 87 ? -2.872 7.104 8.370 1.00 93.31 87 LYS A O 1
ATOM 668 N N . ALA A 1 88 ? -3.512 7.572 6.266 1.00 91.19 88 ALA A N 1
ATOM 669 C CA . ALA A 1 88 ? -4.845 8.037 6.641 1.00 91.19 88 ALA A CA 1
ATOM 670 C C . ALA A 1 88 ? -5.643 6.923 7.340 1.00 91.19 88 ALA A C 1
ATOM 672 O O . ALA A 1 88 ? -6.306 7.171 8.343 1.00 91.19 88 ALA A O 1
ATOM 673 N N . CYS A 1 89 ? -5.507 5.680 6.867 1.00 92.88 89 CYS A N 1
ATOM 674 C CA . CYS A 1 89 ? -6.132 4.529 7.509 1.00 92.88 89 CYS A CA 1
ATOM 675 C C . CYS A 1 89 ? -5.583 4.249 8.910 1.00 92.88 89 CYS A C 1
ATOM 677 O O . CYS A 1 89 ? -6.356 3.966 9.822 1.00 92.88 89 CYS A O 1
ATOM 679 N N . ALA A 1 90 ? -4.262 4.321 9.084 1.00 93.62 90 ALA A N 1
ATOM 680 C CA . ALA A 1 90 ? -3.630 4.148 10.387 1.00 93.62 90 ALA A CA 1
ATOM 681 C C . ALA A 1 90 ? -4.111 5.212 11.388 1.00 93.62 90 ALA A C 1
ATOM 683 O O . ALA A 1 90 ? -4.493 4.860 12.500 1.00 93.62 90 ALA A O 1
ATOM 684 N N . ALA A 1 91 ? -4.190 6.477 10.963 1.00 90.75 91 ALA A N 1
ATOM 685 C CA . ALA A 1 91 ? -4.705 7.575 11.782 1.00 90.75 91 ALA A CA 1
ATOM 686 C C . ALA A 1 91 ? -6.179 7.386 12.167 1.00 90.75 91 ALA A C 1
ATOM 688 O O . ALA A 1 91 ? -6.542 7.550 13.328 1.00 90.75 91 ALA A O 1
ATOM 689 N N . GLN A 1 92 ? -7.028 6.966 11.224 1.00 88.50 92 GLN A N 1
ATOM 690 C CA . GLN A 1 92 ? -8.447 6.707 11.497 1.00 88.50 92 GLN A CA 1
ATOM 691 C C . GLN A 1 92 ? -8.658 5.594 12.538 1.00 88.50 92 GLN A C 1
ATOM 693 O O . GLN A 1 92 ? -9.610 5.633 13.318 1.00 88.50 92 GLN A O 1
ATOM 698 N N . MET A 1 93 ? -7.773 4.595 12.552 1.00 91.50 93 MET A N 1
ATOM 699 C CA . MET A 1 93 ? -7.813 3.486 13.508 1.00 91.50 93 MET A CA 1
ATOM 700 C C . MET A 1 93 ? -7.050 3.769 14.813 1.00 91.50 93 MET A C 1
ATOM 702 O O . MET A 1 93 ? -7.129 2.946 15.724 1.00 91.50 93 MET A O 1
ATOM 706 N N . GLY A 1 94 ? -6.338 4.898 14.917 1.00 90.69 94 GLY A N 1
ATOM 707 C CA . GLY A 1 94 ? -5.513 5.253 16.078 1.00 90.69 94 GLY A CA 1
ATOM 708 C C . GLY A 1 94 ? -4.296 4.343 16.275 1.00 90.69 94 GLY A C 1
ATOM 709 O O . GLY A 1 94 ? -3.994 3.984 17.410 1.00 90.69 94 GLY A O 1
ATOM 710 N N . VAL A 1 95 ? -3.673 3.908 15.173 1.00 94.12 95 VAL A N 1
ATOM 711 C CA . VAL A 1 95 ? -2.479 3.037 15.142 1.00 94.12 95 VAL A CA 1
ATOM 712 C C . VAL A 1 95 ? -1.348 3.670 14.320 1.00 94.12 95 VAL A C 1
ATOM 714 O O . VAL A 1 95 ? -0.685 3.010 13.510 1.00 94.12 95 VAL A O 1
ATOM 717 N N . GLU A 1 96 ? -1.159 4.988 14.446 1.00 93.50 96 GLU A N 1
ATOM 718 C CA . GLU A 1 96 ? -0.142 5.734 13.693 1.00 93.50 96 GLU A CA 1
ATOM 719 C C . GLU A 1 96 ? 1.292 5.229 13.916 1.00 93.50 96 GLU A C 1
ATOM 721 O O . GLU A 1 96 ? 2.145 5.438 13.049 1.00 93.50 96 GLU A O 1
ATOM 726 N N . GLU A 1 97 ? 1.565 4.520 15.014 1.00 94.00 97 GLU A N 1
ATOM 727 C CA . GLU A 1 97 ? 2.867 3.909 15.295 1.00 94.00 97 GLU A CA 1
ATOM 728 C C . GLU A 1 97 ? 3.315 2.920 14.203 1.00 94.00 97 GLU A C 1
ATOM 730 O O . GLU A 1 97 ? 4.507 2.804 13.917 1.00 94.00 97 GLU A O 1
ATOM 735 N N . GLU A 1 98 ? 2.378 2.257 13.515 1.00 94.00 98 GLU A N 1
ATOM 736 C CA . GLU A 1 98 ? 2.676 1.285 12.447 1.00 94.00 98 GLU A CA 1
ATOM 737 C C . GLU A 1 98 ? 3.268 1.942 11.188 1.00 94.00 98 GLU A C 1
ATOM 739 O O . GLU A 1 98 ? 3.938 1.294 10.371 1.00 94.00 98 GLU A O 1
ATOM 744 N N . VAL A 1 99 ? 3.001 3.238 11.017 1.00 92.88 99 VAL A N 1
ATOM 745 C CA . VAL A 1 99 ? 3.473 4.071 9.903 1.00 92.88 99 VAL A CA 1
ATOM 746 C C . VAL A 1 99 ? 4.435 5.165 10.371 1.00 92.88 99 VAL A C 1
ATOM 748 O O . VAL A 1 99 ? 4.841 6.023 9.577 1.00 92.88 99 VAL A O 1
ATOM 751 N N . GLU A 1 100 ? 4.834 5.141 11.642 1.00 91.69 100 GLU A N 1
ATOM 752 C CA . GLU A 1 100 ? 5.776 6.102 12.193 1.00 91.69 100 GLU A CA 1
ATOM 753 C C . GLU A 1 100 ? 7.130 5.998 11.471 1.00 91.69 100 GLU A C 1
ATOM 755 O O . GLU A 1 100 ? 7.631 4.924 11.113 1.00 91.69 100 GLU A O 1
ATOM 760 N N . GLY A 1 101 ? 7.717 7.158 11.172 1.00 88.94 101 GLY A N 1
ATOM 761 C CA . GLY A 1 101 ? 8.990 7.249 10.457 1.00 88.94 101 GLY A CA 1
ATOM 762 C C . GLY A 1 101 ? 8.921 6.926 8.961 1.00 88.94 101 GLY A C 1
ATOM 763 O O . GLY A 1 101 ? 9.962 6.913 8.303 1.00 88.94 101 GLY A O 1
ATOM 764 N N . TRP A 1 102 ? 7.737 6.682 8.392 1.00 90.88 102 TRP A N 1
ATOM 765 C CA . TRP A 1 102 ? 7.579 6.599 6.940 1.00 90.88 102 TRP A CA 1
ATOM 766 C C . TRP A 1 102 ? 7.810 7.968 6.308 1.00 90.88 102 TRP A C 1
ATOM 768 O O . TRP A 1 102 ? 7.109 8.928 6.636 1.00 90.88 102 TRP A O 1
ATOM 778 N N . ARG A 1 103 ? 8.745 8.025 5.360 1.00 89.88 103 ARG A N 1
ATOM 779 C CA . ARG A 1 103 ? 8.949 9.160 4.459 1.00 89.88 103 ARG A CA 1
ATOM 780 C C . ARG A 1 103 ? 8.356 8.798 3.105 1.00 89.88 103 ARG A C 1
ATOM 782 O O . ARG A 1 103 ? 8.946 8.017 2.368 1.00 89.88 103 ARG A O 1
ATOM 789 N N . GLU A 1 104 ? 7.167 9.313 2.815 1.00 87.06 104 GLU A N 1
ATOM 790 C CA . GLU A 1 104 ? 6.316 8.871 1.706 1.00 87.06 104 GLU A CA 1
ATOM 791 C C . GLU A 1 104 ? 7.021 8.969 0.358 1.00 87.06 104 GLU A C 1
ATOM 793 O O . GLU A 1 104 ? 6.953 8.037 -0.433 1.00 87.06 104 GLU A O 1
ATOM 798 N N . GLU A 1 105 ? 7.726 10.069 0.100 1.00 86.25 105 GLU A N 1
ATOM 799 C CA . GLU A 1 105 ? 8.445 10.259 -1.161 1.00 86.25 105 GLU A CA 1
ATOM 800 C C . GLU A 1 105 ? 9.609 9.268 -1.306 1.00 86.25 105 GLU A C 1
ATOM 802 O O . GLU A 1 105 ? 9.742 8.617 -2.341 1.00 86.25 105 GLU A O 1
ATOM 807 N N . GLU A 1 106 ? 10.425 9.104 -0.260 1.00 89.25 106 GLU A N 1
ATOM 808 C CA . GLU A 1 106 ? 11.592 8.211 -0.279 1.00 89.25 106 GLU A CA 1
ATOM 809 C C . GLU A 1 106 ? 11.177 6.737 -0.417 1.00 89.25 106 GLU A C 1
ATOM 811 O O . GLU A 1 106 ? 11.732 5.995 -1.230 1.00 89.25 106 GLU A O 1
ATOM 816 N N . GLU A 1 107 ? 10.166 6.312 0.339 1.00 90.44 107 GLU A N 1
ATOM 817 C CA . GLU A 1 107 ? 9.652 4.943 0.296 1.00 90.44 107 GLU A CA 1
ATOM 818 C C . GLU A 1 107 ? 8.904 4.665 -1.015 1.00 90.44 107 GLU A C 1
ATOM 820 O O . GLU A 1 107 ? 9.081 3.593 -1.593 1.00 90.44 107 GLU A O 1
ATOM 825 N N . ALA A 1 108 ? 8.138 5.624 -1.551 1.00 90.06 108 ALA A N 1
ATOM 826 C CA . ALA A 1 108 ? 7.489 5.475 -2.854 1.00 90.06 108 ALA A CA 1
ATOM 827 C C . ALA A 1 108 ? 8.513 5.305 -3.984 1.00 90.06 108 ALA A C 1
ATOM 829 O O . ALA A 1 108 ? 8.331 4.447 -4.850 1.00 90.06 108 ALA A O 1
ATOM 830 N N . VAL A 1 109 ? 9.612 6.067 -3.951 1.00 91.38 109 VAL A N 1
ATOM 831 C CA . VAL A 1 109 ? 10.740 5.892 -4.878 1.00 91.38 109 VAL A CA 1
ATOM 832 C C . VAL A 1 109 ? 11.393 4.523 -4.688 1.00 91.38 109 VAL A C 1
ATOM 834 O O . VAL A 1 109 ? 11.680 3.845 -5.679 1.00 91.38 109 VAL A O 1
ATOM 837 N N . GLY A 1 110 ? 11.587 4.078 -3.444 1.00 91.19 110 GLY A N 1
ATOM 838 C CA . GLY A 1 110 ? 12.121 2.751 -3.130 1.00 91.19 110 GLY A CA 1
ATOM 839 C C . GLY A 1 110 ? 11.263 1.623 -3.709 1.00 91.19 110 GLY A C 1
ATOM 840 O O . GLY A 1 110 ? 11.772 0.749 -4.415 1.00 91.19 110 GLY A O 1
ATOM 841 N N . ILE A 1 111 ? 9.950 1.674 -3.480 1.00 92.38 111 ILE A N 1
ATOM 842 C CA . ILE A 1 111 ? 8.978 0.713 -4.016 1.00 92.38 111 ILE A CA 1
ATOM 843 C C . ILE A 1 111 ? 8.995 0.732 -5.548 1.00 92.38 111 ILE A C 1
ATOM 845 O O . ILE A 1 111 ? 9.168 -0.326 -6.155 1.00 92.38 111 ILE A O 1
ATOM 849 N N . ALA A 1 112 ? 8.883 1.909 -6.174 1.00 90.44 112 ALA A N 1
ATOM 850 C CA . ALA A 1 112 ? 8.857 2.049 -7.633 1.00 90.44 112 ALA A CA 1
ATOM 851 C C . ALA A 1 112 ? 10.161 1.593 -8.306 1.00 90.44 112 ALA A C 1
ATOM 853 O O . ALA A 1 112 ? 10.150 1.068 -9.419 1.00 90.44 112 ALA A O 1
ATOM 854 N N . SER A 1 113 ? 11.283 1.708 -7.595 1.00 89.00 113 SER A N 1
ATOM 855 C CA . SER A 1 113 ? 12.588 1.193 -8.026 1.00 89.00 113 SER A CA 1
ATOM 856 C C . SER A 1 113 ? 12.751 -0.319 -7.801 1.00 89.00 113 SER A C 1
ATOM 858 O O . SER A 1 113 ? 13.794 -0.886 -8.132 1.00 89.00 113 SER A O 1
ATOM 860 N N . GLY A 1 114 ? 11.748 -0.997 -7.232 1.00 86.50 114 GLY A N 1
ATOM 861 C CA . GLY A 1 114 ? 11.767 -2.435 -6.957 1.00 86.50 114 GLY A CA 1
ATOM 862 C C . GLY A 1 114 ? 12.608 -2.835 -5.740 1.00 86.50 114 GLY A C 1
ATOM 863 O O . GLY A 1 114 ? 13.006 -4.002 -5.624 1.00 86.50 114 GLY A O 1
ATOM 864 N N . VAL A 1 115 ? 12.890 -1.898 -4.827 1.00 89.75 115 VAL A N 1
ATOM 865 C CA . VAL A 1 115 ? 13.617 -2.166 -3.580 1.00 89.75 115 VAL A CA 1
ATOM 866 C C . VAL A 1 115 ? 12.760 -3.070 -2.698 1.00 89.75 115 VAL A C 1
ATOM 868 O O . VAL A 1 115 ? 11.762 -2.654 -2.113 1.00 89.75 115 VAL A O 1
ATOM 871 N N . SER A 1 116 ? 13.154 -4.342 -2.600 1.00 88.00 116 SER A N 1
ATOM 872 C CA . SER A 1 116 ? 12.322 -5.374 -1.969 1.00 88.00 116 SER A CA 1
ATOM 873 C C . SER A 1 116 ? 12.013 -5.084 -0.500 1.00 88.00 116 SER A C 1
ATOM 875 O O . SER A 1 116 ? 10.935 -5.441 -0.047 1.00 88.00 116 SER A O 1
ATOM 877 N N . THR A 1 117 ? 12.907 -4.422 0.237 1.00 90.44 117 THR A N 1
ATOM 878 C CA . THR A 1 117 ? 12.665 -4.053 1.641 1.00 90.44 117 THR A CA 1
ATOM 879 C C . THR A 1 117 ? 11.531 -3.042 1.783 1.00 90.44 117 THR A C 1
ATOM 881 O O . THR A 1 117 ? 10.660 -3.253 2.620 1.00 90.44 117 THR A O 1
ATOM 884 N N . SER A 1 118 ? 11.482 -2.008 0.937 1.00 91.44 118 SER A N 1
ATOM 885 C CA . SER A 1 118 ? 10.396 -1.019 0.945 1.00 91.44 118 SER A CA 1
ATOM 886 C C . SER A 1 118 ? 9.061 -1.651 0.555 1.00 91.44 118 SER A C 1
ATOM 888 O O . SER A 1 118 ? 8.052 -1.425 1.220 1.00 91.44 118 SER A O 1
ATOM 890 N N . VAL A 1 119 ? 9.051 -2.531 -0.458 1.00 91.31 119 VAL A N 1
ATOM 891 C CA . VAL A 1 119 ? 7.821 -3.246 -0.838 1.00 91.31 119 VAL A CA 1
ATOM 892 C C . VAL A 1 119 ? 7.338 -4.162 0.288 1.00 91.31 119 VAL A C 1
ATOM 894 O O . VAL A 1 119 ? 6.155 -4.161 0.620 1.00 91.31 119 VAL A O 1
ATOM 897 N N . LEU A 1 120 ? 8.235 -4.952 0.885 1.00 92.12 120 LEU A N 1
ATOM 898 C CA . LEU A 1 120 ? 7.879 -5.865 1.972 1.00 92.12 120 LEU A CA 1
ATOM 899 C C . LEU A 1 120 ? 7.366 -5.100 3.191 1.00 92.12 120 LEU A C 1
ATOM 901 O O . LEU A 1 120 ? 6.341 -5.490 3.743 1.00 92.12 120 LEU A O 1
ATOM 905 N N . ARG A 1 121 ? 8.022 -3.993 3.561 1.00 93.12 121 ARG A N 1
ATOM 906 C CA . ARG A 1 121 ? 7.579 -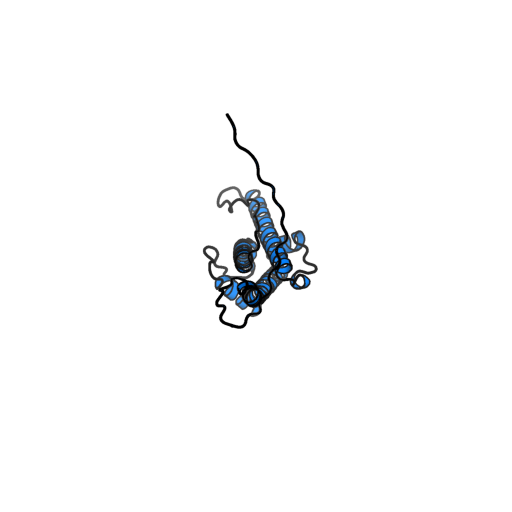3.113 4.647 1.00 93.12 121 ARG A CA 1
ATOM 907 C C . ARG A 1 121 ? 6.166 -2.598 4.386 1.00 93.12 121 ARG A C 1
ATOM 909 O O . ARG A 1 121 ? 5.306 -2.748 5.247 1.00 93.12 121 ARG A O 1
ATOM 916 N N . PHE A 1 122 ? 5.906 -2.076 3.186 1.00 94.31 122 PHE A N 1
ATOM 917 C CA . PHE A 1 122 ? 4.577 -1.601 2.807 1.00 94.31 122 PHE A CA 1
ATOM 918 C C . PHE A 1 122 ? 3.520 -2.707 2.913 1.00 94.31 122 PHE A C 1
ATOM 920 O O . PHE A 1 122 ? 2.484 -2.519 3.550 1.00 94.31 122 PHE A O 1
ATOM 927 N N . LEU A 1 123 ? 3.776 -3.873 2.310 1.00 93.69 123 LEU A N 1
ATOM 928 C CA . LEU A 1 123 ? 2.830 -4.992 2.312 1.00 93.69 123 LEU A CA 1
ATOM 929 C C . LEU A 1 123 ? 2.579 -5.527 3.723 1.00 93.69 123 LEU A C 1
ATOM 931 O O . LEU A 1 123 ? 1.442 -5.864 4.051 1.00 93.69 123 LEU A O 1
ATOM 935 N N . HIS A 1 124 ? 3.619 -5.588 4.555 1.00 94.50 124 HIS A N 1
ATOM 936 C CA . HIS A 1 124 ? 3.504 -6.000 5.946 1.00 94.50 124 HIS A CA 1
ATOM 937 C C . HIS A 1 124 ? 2.612 -5.033 6.728 1.00 94.50 124 HIS A C 1
ATOM 939 O O . HIS A 1 124 ? 1.628 -5.468 7.321 1.00 94.50 124 HIS A O 1
ATOM 945 N N . THR A 1 125 ? 2.889 -3.727 6.672 1.00 94.88 125 THR A N 1
ATOM 946 C CA . THR A 1 125 ? 2.069 -2.713 7.350 1.00 94.88 125 THR A CA 1
ATOM 947 C C . THR A 1 125 ? 0.633 -2.729 6.844 1.00 94.88 125 THR A C 1
ATOM 949 O O . THR A 1 125 ? -0.293 -2.758 7.648 1.00 94.88 125 THR A O 1
ATOM 952 N N . CYS A 1 126 ? 0.419 -2.807 5.528 1.00 94.00 126 CYS A N 1
ATOM 953 C CA . CYS A 1 126 ? -0.925 -2.902 4.965 1.00 94.00 126 CYS A CA 1
ATOM 954 C C . CYS A 1 126 ? -1.666 -4.128 5.527 1.00 94.00 126 CYS A C 1
ATOM 956 O O . CYS A 1 126 ? -2.773 -3.994 6.045 1.00 94.00 126 CYS A O 1
ATOM 958 N N . ARG A 1 127 ? -1.032 -5.307 5.541 1.00 94.62 127 ARG A N 1
ATOM 959 C CA . ARG A 1 127 ? -1.610 -6.523 6.134 1.00 94.62 127 ARG A CA 1
ATOM 960 C C . ARG A 1 127 ? -1.928 -6.358 7.619 1.00 94.62 127 ARG A C 1
ATOM 962 O O . ARG A 1 127 ? -2.976 -6.829 8.058 1.00 94.62 127 ARG A O 1
ATOM 969 N N . THR A 1 128 ? -1.057 -5.708 8.384 1.00 94.44 128 THR A N 1
ATOM 970 C CA . THR A 1 128 ? -1.296 -5.402 9.800 1.00 94.44 128 THR A CA 1
ATOM 971 C C . THR A 1 128 ? -2.523 -4.506 9.973 1.00 94.44 128 THR A C 1
ATOM 973 O O . THR A 1 128 ? -3.429 -4.858 10.727 1.00 94.44 128 THR A O 1
ATOM 976 N N . LEU A 1 129 ? -2.629 -3.423 9.202 1.00 93.94 129 LEU A N 1
ATOM 977 C CA . LEU A 1 129 ? -3.789 -2.530 9.223 1.00 93.94 129 LEU A CA 1
ATOM 978 C C . LEU A 1 129 ? -5.091 -3.244 8.836 1.00 93.94 129 LEU A C 1
ATOM 980 O O . LEU A 1 129 ? -6.127 -3.017 9.455 1.00 93.94 129 LEU A O 1
ATOM 984 N N . PHE A 1 130 ? -5.047 -4.177 7.882 1.00 93.25 130 PHE A N 1
ATOM 985 C CA . PHE A 1 130 ? -6.201 -5.025 7.568 1.00 93.25 130 PHE A CA 1
ATOM 986 C C . PHE A 1 130 ? -6.657 -5.864 8.768 1.00 93.25 130 PHE A C 1
ATOM 988 O O . PHE A 1 130 ? -7.860 -6.049 8.945 1.00 93.25 130 PHE A O 1
ATOM 995 N N . ARG A 1 131 ? -5.740 -6.329 9.621 1.00 91.38 131 ARG A N 1
ATOM 996 C CA . ARG A 1 131 ? -6.102 -7.051 10.851 1.00 91.38 131 ARG A CA 1
ATOM 997 C C . ARG A 1 131 ? -6.685 -6.119 11.910 1.00 91.38 131 ARG A C 1
ATOM 999 O O . ARG A 1 131 ? -7.639 -6.506 12.576 1.00 91.38 131 ARG A O 1
ATOM 1006 N N . TYR A 1 132 ? -6.163 -4.899 12.047 1.00 90.19 132 TYR A N 1
ATOM 1007 C CA . TYR A 1 132 ? -6.768 -3.898 12.932 1.00 90.19 132 TYR A CA 1
ATOM 1008 C C . TYR A 1 132 ? -8.175 -3.513 12.470 1.00 90.19 132 TYR A C 1
ATOM 1010 O O . TYR A 1 132 ? -9.079 -3.412 13.298 1.00 90.19 132 TYR A O 1
ATOM 1018 N N . SER A 1 133 ? -8.392 -3.405 11.156 1.00 88.25 133 SER A N 1
ATOM 1019 C CA . SER A 1 133 ? -9.706 -3.066 10.604 1.00 88.25 133 SER A CA 1
ATOM 1020 C C . SER A 1 133 ? -10.794 -4.088 10.957 1.00 88.25 133 SER A C 1
ATOM 1022 O O . SER A 1 133 ? -11.934 -3.694 11.166 1.00 88.25 133 SER A O 1
ATOM 1024 N N . ASP A 1 134 ? -10.461 -5.380 11.097 1.00 85.31 134 ASP A N 1
ATOM 1025 C CA . ASP A 1 134 ? -11.428 -6.401 11.537 1.00 85.31 134 ASP A CA 1
ATOM 1026 C C . ASP A 1 134 ? -11.952 -6.115 12.955 1.00 85.31 134 ASP A C 1
ATOM 1028 O O . ASP A 1 134 ? -13.139 -6.286 13.236 1.00 85.31 134 ASP A O 1
ATOM 1032 N N . SER A 1 135 ? -11.077 -5.625 13.836 1.00 81.94 135 SER A N 1
ATOM 1033 C CA . SER A 1 135 ? -11.439 -5.199 15.192 1.00 81.94 135 SER A CA 1
ATOM 1034 C C . SER A 1 135 ? -12.173 -3.854 15.192 1.00 81.94 135 SER A C 1
ATOM 1036 O O . SER A 1 135 ? -13.124 -3.674 15.951 1.00 81.94 135 SER A O 1
ATOM 1038 N N . TYR A 1 136 ? -11.760 -2.928 14.321 1.00 73.81 136 TYR A N 1
ATOM 1039 C CA . TYR A 1 136 ? -12.336 -1.586 14.183 1.00 73.81 136 TYR A CA 1
ATOM 1040 C C . TYR A 1 136 ? -13.786 -1.614 13.679 1.00 73.81 136 TYR A C 1
ATOM 1042 O O . TYR A 1 136 ? -14.665 -0.957 14.237 1.00 73.81 136 TYR A O 1
ATOM 1050 N N . SER A 1 137 ? -14.087 -2.431 12.664 1.00 65.00 137 SER A N 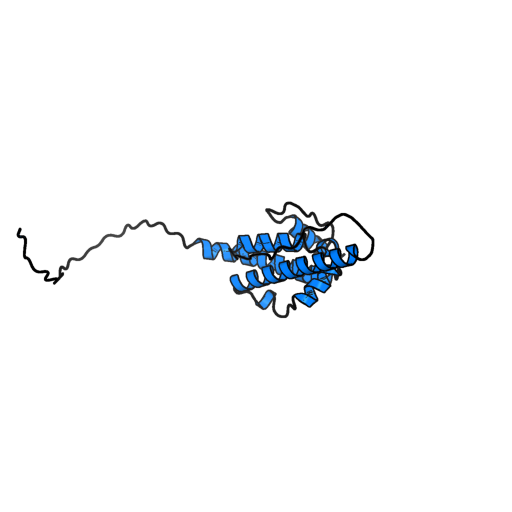1
ATOM 1051 C CA . SER A 1 137 ? -15.459 -2.577 12.165 1.00 65.00 137 SER A CA 1
ATOM 1052 C C . SER A 1 137 ? -16.400 -3.136 13.242 1.00 65.00 137 SER A C 1
ATOM 1054 O O . SER A 1 137 ? -17.579 -2.785 13.270 1.00 65.00 137 SER A O 1
ATOM 1056 N N . HIS A 1 138 ? -15.900 -3.965 14.165 1.00 58.50 138 HIS A N 1
ATOM 1057 C CA . HIS A 1 138 ? -16.713 -4.565 15.227 1.00 58.50 138 HIS A CA 1
ATOM 1058 C C . HIS A 1 138 ? -17.110 -3.564 16.328 1.00 58.50 138 HIS A C 1
ATOM 1060 O O . HIS A 1 138 ? -18.171 -3.714 16.938 1.00 58.50 138 HIS A O 1
ATOM 1066 N N . SER A 1 139 ? -16.294 -2.533 16.575 1.00 56.44 139 SER A N 1
ATOM 1067 C CA . SER A 1 139 ? -16.589 -1.473 17.550 1.00 56.44 139 SER A CA 1
ATOM 1068 C C . SER A 1 139 ? -17.463 -0.357 16.971 1.00 56.44 139 SER A C 1
ATOM 1070 O O . SER A 1 139 ? -18.332 0.149 17.681 1.00 56.44 139 SER A O 1
ATOM 1072 N N . HIS A 1 140 ? -17.308 -0.017 15.688 1.00 53.66 140 HIS A N 1
ATOM 1073 C CA . HIS A 1 140 ? -18.104 1.032 15.034 1.00 53.66 140 HIS A CA 1
ATOM 1074 C C . HIS A 1 140 ? -19.471 0.568 14.501 1.00 53.66 140 HIS A C 1
ATOM 1076 O O . HIS A 1 140 ? -20.362 1.395 14.318 1.00 53.66 140 HIS A O 1
ATOM 1082 N N . SER A 1 141 ? -19.705 -0.741 14.349 1.00 48.69 141 SER A N 1
ATOM 1083 C CA . SER A 1 141 ? -21.011 -1.281 13.915 1.00 48.69 141 SER A CA 1
ATOM 1084 C C . SER A 1 141 ? -22.084 -1.339 15.020 1.00 48.69 141 SER A C 1
ATOM 1086 O O . SER A 1 141 ? -23.203 -1.770 14.761 1.00 48.69 141 SER A O 1
ATOM 1088 N N . ARG A 1 142 ? -21.791 -0.913 16.260 1.00 44.81 142 ARG A N 1
ATOM 1089 C CA . ARG A 1 142 ? -22.755 -0.900 17.387 1.00 44.81 142 ARG A CA 1
ATOM 1090 C C . ARG A 1 142 ? -23.500 0.433 17.580 1.00 44.81 142 ARG A C 1
ATOM 1092 O O . ARG A 1 142 ? -24.131 0.633 18.612 1.00 44.81 142 ARG A O 1
ATOM 1099 N N . GLY A 1 143 ? -23.440 1.331 16.596 1.00 42.84 143 GLY A N 1
ATOM 1100 C CA . GLY A 1 143 ? -24.036 2.673 16.649 1.00 42.84 143 GLY A CA 1
ATOM 1101 C C . GLY A 1 143 ? -25.366 2.864 15.906 1.00 42.84 143 GLY A C 1
ATOM 1102 O O . GLY A 1 143 ? -25.735 4.007 15.664 1.00 42.84 143 GLY A O 1
ATOM 1103 N N . GLY A 1 144 ? -26.072 1.797 15.517 1.00 40.19 144 GLY A N 1
ATOM 1104 C CA . GLY A 1 144 ? -27.409 1.871 14.907 1.00 40.19 144 GLY A CA 1
ATOM 1105 C C . GLY A 1 144 ? -28.429 1.156 15.786 1.00 40.19 144 GLY A C 1
ATOM 1106 O O . GLY A 1 144 ? -28.428 -0.069 15.840 1.00 40.19 144 GLY A O 1
ATOM 1107 N N . GLY A 1 145 ? -29.220 1.919 16.539 1.00 45.88 145 GLY A N 1
ATOM 1108 C CA . GLY A 1 145 ? -30.180 1.391 17.500 1.00 45.88 145 GLY A CA 1
ATOM 1109 C C . GLY A 1 145 ? -31.474 0.879 16.873 1.00 45.88 145 GLY A C 1
ATOM 1110 O O . GLY A 1 145 ? -31.990 1.491 15.949 1.00 45.88 145 GLY A O 1
ATOM 1111 N N . ASP A 1 146 ? -32.011 -0.164 17.498 1.00 42.56 146 ASP A N 1
ATOM 1112 C CA . ASP A 1 146 ? -33.425 -0.337 17.823 1.00 42.56 146 ASP A CA 1
ATOM 1113 C C . ASP A 1 146 ? -33.400 -0.771 19.311 1.00 42.56 146 ASP A C 1
ATOM 1115 O O . ASP A 1 146 ? -32.658 -1.672 19.688 1.00 42.56 146 ASP A O 1
ATOM 1119 N N . GLY A 1 147 ? -34.012 -0.095 20.277 1.00 51.62 147 GLY A N 1
ATOM 1120 C CA . GLY A 1 147 ? -35.264 0.630 20.173 1.00 51.62 147 GLY A CA 1
ATOM 1121 C C . GLY A 1 147 ? -36.438 -0.138 20.778 1.00 51.62 147 GLY A C 1
ATOM 1122 O O . GLY A 1 147 ? -37.553 0.308 20.574 1.00 51.62 147 GLY A O 1
ATOM 1123 N N . ASP A 1 148 ? -36.226 -1.222 21.535 1.00 45.38 148 ASP A N 1
ATOM 1124 C CA . ASP A 1 148 ? -37.311 -1.914 22.245 1.00 45.38 148 ASP A CA 1
ATOM 1125 C C . ASP A 1 148 ? -37.252 -1.625 23.746 1.00 45.38 148 ASP A C 1
ATOM 1127 O O . ASP A 1 148 ? -36.524 -2.243 24.528 1.00 45.38 148 ASP A O 1
ATOM 1131 N N . GLY A 1 149 ? -38.009 -0.597 24.126 1.00 52.44 149 GLY A N 1
ATOM 1132 C CA . GLY A 1 149 ? -38.336 -0.305 25.507 1.00 52.44 149 GLY A CA 1
ATOM 1133 C C . GLY A 1 149 ? -39.477 -1.191 25.989 1.00 52.44 149 GLY A C 1
ATOM 1134 O O . GLY A 1 149 ? -40.566 -1.143 25.436 1.00 52.44 149 GLY A O 1
ATOM 1135 N N . ASP A 1 150 ? -39.242 -1.906 27.084 1.00 51.59 150 ASP A N 1
ATOM 1136 C CA . ASP A 1 150 ? -40.294 -2.391 27.972 1.00 51.59 150 ASP A CA 1
ATOM 1137 C C . ASP A 1 150 ? -39.761 -2.387 29.408 1.00 51.59 150 ASP A C 1
ATOM 1139 O O . ASP A 1 150 ? -38.831 -3.111 29.768 1.00 51.59 150 ASP A O 1
ATOM 1143 N N . GLY A 1 151 ? -40.320 -1.501 30.230 1.00 39.50 151 GLY A N 1
ATOM 1144 C CA . GLY A 1 151 ? -39.878 -1.277 31.601 1.00 39.50 151 GLY A CA 1
ATOM 1145 C C . GLY A 1 151 ? -40.746 -0.250 32.316 1.00 39.50 151 GLY A C 1
ATOM 1146 O O . GLY A 1 151 ? -40.342 0.892 32.518 1.00 39.50 151 GLY A O 1
ATOM 1147 N N . GLU A 1 152 ? -41.958 -0.664 32.683 1.00 46.75 152 GLU A N 1
ATOM 1148 C CA . GLU A 1 152 ? -42.876 0.054 33.569 1.00 46.75 152 GLU A CA 1
ATOM 1149 C C . GLU A 1 152 ? -42.202 0.587 34.853 1.00 46.75 152 GLU A C 1
ATOM 1151 O O . GLU A 1 152 ? -41.597 -0.176 35.606 1.00 46.75 152 GLU A O 1
ATOM 1156 N N . ARG A 1 153 ? -42.441 1.862 35.193 1.00 42.12 153 ARG A N 1
ATOM 1157 C CA . ARG A 1 153 ? -43.169 2.302 36.410 1.00 42.12 153 ARG A CA 1
ATOM 1158 C C . ARG A 1 153 ? -43.109 3.820 36.545 1.00 42.12 153 ARG A C 1
ATOM 1160 O O . ARG A 1 153 ? -42.055 4.433 36.441 1.00 42.12 153 ARG A O 1
ATOM 1167 N N . GLY A 1 154 ? -44.279 4.410 36.772 1.00 36.28 154 GLY A N 1
ATOM 1168 C CA . GLY A 1 154 ? -44.485 5.850 36.719 1.00 36.28 154 GLY A CA 1
ATOM 1169 C C . GLY A 1 154 ? -44.059 6.646 37.946 1.00 36.28 154 GLY A C 1
ATOM 1170 O O . GLY A 1 154 ? -43.644 6.109 38.964 1.00 36.28 154 GLY A O 1
ATOM 1171 N N . SER A 1 155 ? -44.270 7.956 37.852 1.00 38.38 155 SER A N 1
ATOM 1172 C CA . SER A 1 155 ? -44.801 8.775 38.938 1.00 38.38 155 SER A CA 1
ATOM 1173 C C . SER A 1 155 ? -45.219 10.132 38.381 1.00 38.38 155 SER A C 1
ATOM 1175 O O . SER A 1 155 ? -44.466 10.813 37.694 1.00 38.38 155 SER A O 1
ATOM 1177 N N . VAL A 1 156 ? -46.440 10.506 38.733 1.00 43.06 156 VAL A N 1
ATOM 1178 C CA . VAL A 1 156 ? -47.073 11.816 38.587 1.00 43.06 156 VAL A CA 1
ATOM 1179 C C . VAL A 1 156 ? -46.178 12.938 39.133 1.00 43.06 156 VAL A C 1
ATOM 1181 O O . VAL A 1 156 ? -45.679 12.815 40.254 1.00 43.06 156 VAL A O 1
ATOM 1184 N N . ARG A 1 157 ? -46.074 14.059 38.403 1.00 41.47 157 ARG A N 1
ATOM 1185 C CA . ARG A 1 157 ? -46.398 15.404 38.923 1.00 41.47 157 ARG A CA 1
ATOM 1186 C C . ARG A 1 157 ? -46.414 16.473 37.830 1.00 41.47 157 ARG A C 1
ATOM 1188 O O . ARG A 1 157 ? -45.431 16.710 37.142 1.00 41.47 157 ARG A O 1
ATOM 1195 N N . GLU A 1 158 ? -47.572 17.114 37.745 1.00 45.94 158 GLU A N 1
ATOM 1196 C CA . GLU A 1 158 ? -47.876 18.331 37.003 1.00 45.94 158 GLU A CA 1
ATOM 1197 C C . GLU A 1 158 ? -47.019 19.514 37.477 1.00 45.94 158 GLU A C 1
ATOM 1199 O O . GLU A 1 158 ? -46.853 19.711 38.684 1.00 45.94 158 GLU A O 1
ATOM 1204 N N . ARG A 1 159 ? -46.559 20.342 36.530 1.00 40.03 159 ARG A N 1
ATOM 1205 C CA . ARG A 1 159 ? -46.603 21.815 36.593 1.00 40.03 159 ARG A CA 1
ATOM 1206 C C . ARG A 1 159 ? -46.016 22.400 35.308 1.00 40.03 159 ARG A C 1
ATOM 1208 O O . ARG A 1 159 ? -44.803 22.514 35.181 1.00 40.03 159 ARG A O 1
ATOM 1215 N N . GLU A 1 160 ? -46.883 22.832 34.400 1.00 43.75 160 GLU A N 1
ATOM 1216 C CA . GLU A 1 160 ? -46.538 23.876 33.435 1.00 43.75 160 GLU A CA 1
ATOM 1217 C C . GLU A 1 160 ? -47.250 25.167 33.854 1.00 43.75 160 GLU A C 1
ATOM 1219 O O . GLU A 1 160 ? -48.470 25.303 33.764 1.00 43.75 160 GLU A O 1
ATOM 1224 N N . GLU A 1 161 ? -46.465 26.111 34.371 1.00 42.94 161 GLU A N 1
ATOM 1225 C CA . GLU A 1 161 ? -46.797 27.531 34.349 1.00 42.94 161 GLU A CA 1
ATOM 1226 C C . GLU A 1 161 ? -46.439 28.071 32.961 1.00 42.94 161 GLU A C 1
ATOM 1228 O O . GLU A 1 161 ? -45.300 27.947 32.521 1.00 42.94 161 GLU A O 1
ATOM 1233 N N . GLY A 1 162 ? -47.393 28.702 32.278 1.00 43.88 162 GLY A N 1
ATOM 1234 C CA . GLY A 1 162 ? -47.141 29.257 30.950 1.00 43.88 162 GLY A CA 1
ATOM 1235 C C . GLY A 1 162 ? -48.271 30.134 30.433 1.00 43.88 162 GLY A C 1
ATOM 1236 O O . GLY A 1 162 ? -48.959 29.781 29.485 1.00 43.88 162 GLY A O 1
ATOM 1237 N N . LYS A 1 163 ? -48.472 31.286 31.083 1.00 46.34 163 LYS A N 1
ATOM 1238 C CA . LYS A 1 163 ? -49.293 32.415 30.612 1.00 46.34 163 LYS A CA 1
ATOM 1239 C C . LYS A 1 163 ? -49.057 32.715 29.121 1.00 46.34 163 LYS A C 1
ATOM 1241 O O . LYS A 1 163 ? -47.949 33.074 28.740 1.00 46.34 163 LYS A O 1
ATOM 1246 N N . GLY A 1 164 ? -50.127 32.722 28.328 1.00 44.75 164 GLY A N 1
ATOM 1247 C CA . GLY A 1 164 ? -50.164 33.288 26.979 1.00 44.75 164 GLY A CA 1
ATOM 1248 C C . GLY A 1 164 ? -51.555 33.849 26.701 1.00 44.75 164 GLY A C 1
ATOM 1249 O O . GLY A 1 164 ? -52.546 33.138 26.797 1.00 44.75 164 GLY A O 1
ATOM 1250 N N . ASN A 1 165 ? -51.619 35.156 26.482 1.00 49.41 165 ASN A N 1
ATOM 1251 C CA . ASN A 1 165 ? -52.791 36.011 26.627 1.00 49.41 165 ASN A CA 1
ATOM 1252 C C . ASN A 1 165 ? -53.724 35.980 25.399 1.00 49.41 165 ASN A C 1
ATOM 1254 O O . ASN A 1 165 ? -53.267 35.883 24.264 1.00 49.41 165 ASN A O 1
ATOM 1258 N N . ASN A 1 166 ? -55.027 36.125 25.648 1.00 46.84 166 ASN A N 1
ATOM 1259 C CA . ASN A 1 166 ? -56.097 36.222 24.653 1.00 46.84 166 ASN A CA 1
ATOM 1260 C C . ASN A 1 166 ? -56.201 37.629 24.037 1.00 46.84 166 ASN A C 1
ATOM 1262 O O . ASN A 1 166 ? -56.052 38.628 24.739 1.00 46.84 166 ASN A O 1
ATOM 1266 N N . GLY A 1 167 ? -56.650 37.681 22.778 1.00 39.00 167 GLY A N 1
ATOM 1267 C CA . GLY A 1 167 ? -57.327 38.841 22.181 1.00 39.00 167 GLY A CA 1
ATOM 1268 C C . GLY A 1 167 ? -56.515 39.538 21.082 1.00 39.00 167 GLY A C 1
ATOM 1269 O O . GLY A 1 167 ? -55.372 39.904 21.293 1.00 39.00 167 GLY A O 1
ATOM 1270 N N . GLY A 1 168 ? -57.038 39.785 19.885 1.00 35.53 168 GLY A N 1
ATOM 1271 C CA . GLY A 1 168 ? -58.410 39.644 19.438 1.00 35.53 168 GLY A CA 1
ATOM 1272 C C . GLY A 1 168 ? -58.543 39.935 17.945 1.00 35.53 168 GLY A C 1
ATOM 1273 O O . GLY A 1 168 ? -57.726 40.611 17.328 1.00 35.53 168 GLY A O 1
ATOM 1274 N N . VAL A 1 169 ? -59.616 39.379 17.400 1.00 45.34 169 VAL A N 1
ATOM 1275 C CA . VAL A 1 169 ? -60.174 39.624 16.072 1.00 45.34 169 VAL A CA 1
ATOM 1276 C C . VAL A 1 169 ? -60.809 41.015 16.033 1.00 45.34 169 VAL A C 1
ATOM 1278 O O . VAL A 1 169 ? -61.579 41.334 16.941 1.00 45.34 169 VAL A O 1
ATOM 1281 N N . LYS A 1 170 ? -60.599 41.778 14.951 1.00 41.66 170 LYS A N 1
ATOM 1282 C CA . LYS A 1 170 ? -61.699 42.384 14.174 1.00 41.66 170 LYS A CA 1
ATOM 1283 C C . LYS A 1 170 ? -61.243 43.110 12.902 1.00 41.66 170 LYS A C 1
ATOM 1285 O O . LYS A 1 170 ? -60.334 43.925 12.968 1.00 41.66 170 LYS A O 1
ATOM 1290 N N . ALA A 1 171 ? -62.060 42.857 11.872 1.00 44.75 171 ALA A N 1
ATOM 1291 C CA . ALA A 1 171 ? -62.422 43.666 10.703 1.00 44.75 171 ALA A CA 1
ATOM 1292 C C . ALA A 1 171 ? -61.358 43.883 9.621 1.00 44.75 171 ALA A C 1
ATOM 1294 O O . ALA A 1 171 ? -60.431 44.689 9.832 1.00 44.75 171 ALA A O 1
#

Radius of gyration: 26.64 Å; chains: 1; bounding box: 76×61×67 Å

Organism: NCBI:txid652834

Foldseek 3Di:
DDPLFQVLLVVLQPDPPDDDDRDPGLLSCLLLPSLLVLLVSLCVLLVNDDDDDDQDDQDPDDDPPVSVVVSLVSSLSSQLNSLVSLCSLCVSLVNNVLCPPDDSNVLSNCSNVSVSVSSSSSSVSSVVSVVSSVVNCVVVVPPDDDDDDDDDDDDDDDDDDDDDDDDDDDD

pLDDT: mean 75.76, std 19.56, range [35.53, 94.88]

Secondary structure (DSSP, 8-state):
--HHHHHHHHHHHT-TT--S---SSGGGGGGSHHHHHHHHHHHHHTT-------PPPP---S-TTHHHHHHHHHHHHHHHHHHHHHHHHHHHHT-GGGGTT--HHHHHHHHHTT-HHHHHHHHHHHHHHHHHHHHHHHHHTT-----------------------------

=== Feature glossary ===
Reading guide. The protein is described through the following features:

Foldseek 3Di. A 3Di character summarizes, for each residue, the relative orientation of the Cα frame of its nearest spatial neighbor. Because it encodes fold topology rather than chemistry, 3Di alignments detect remote structural similarity that sequence alignment misses.

Contact-map, Ramachandran, and PAE plots. Plot images: a contact map (which residues are close in 3D, as an N×N binary image), a Ramachandran scatter (backbone torsion angles, revealing secondary-structure composition at a glance), and — for AlphaFold structures — a PAE heatmap (pairwise prediction confidence).

Radius of gyration, Cα contacts, bounding box. Radius of gyration (Rg) is the root-mean-square distance of Cα atoms from their centroid — a single number for overall size and compactness. A globular domain of N residues has Rg ≈ 2.2·N^0.38 Å; an extended or disordered chain has a much larger Rg. The Cα contact count is the number of residue pairs whose Cα atoms are within 8 Å and are more than four positions apart in sequence — a standard proxy for tertiary packing density. The bounding box is the smallest axis-aligned box enclosing all Cα atoms.

Secondary structure (8-state, DSSP). Eight-state secondary structure (DSSP): H is the canonical α-helix, G the tighter 3₁₀-helix, I the wider π-helix; E/B are β-structure, T and S are turns and bends, and '-' is everything else. DSSP derives these from the pattern of main-chain N–H···O=C hydrogen bonds, not from the sequence.

B-factor. B-factor (Debye–Waller factor) reflects atomic displacement in the crystal lattice. It is an experimental observable (units Å²), not a prediction; low values mean the atom is pinned down, high values mean it moves or is heterogeneous across the crystal.

pLDDT. pLDDT is the predicted lDDT-Cα score: AlphaFold's confidence that the local environment of each residue (all inter-atomic distances within 15 Å) is correctly placed. It is a per-residue number between 0 and 100, with higher meaning more reliable.

Nearest PDB structures. Nearest PDB neighbors are the top structural matches found by Foldseek when searching this structure against the entire Protein Data Bank. Each hit reports a TM-score (0 to 1; >0.5 almost always implies the same fold) and an E-value. These are *structural* homologs — they may share no detectable sequence similarity.

Solvent-accessible surface area. Accessible surface area quantifies burial. A residue with SASA near zero is packed into the hydrophobic core; one with SASA >100 Å² sits on the surface. Computed here via the Shrake–Rupley numerical algorithm with a 1.4 Å probe.

Rendered structure images. Structure images are PyMOL renders from six orthogonal camera directions. Cartoon representation draws helices as coils and strands as arrows; sticks shows the backbone as bonds; surface shows the solvent-excluded envelope. Rainbow coloring maps sequence position to hue (blue→red, N→C); chain coloring assigns a distinct color per polypeptide.

Backbone torsions (φ/ψ). φ (phi) and ψ (psi) are the two rotatable backbone dihedrals per residue: φ is the C(i-1)–N–Cα–C torsion, ψ is the N–Cα–C–N(i+1) torsion, both in degrees on (−180°, 180°]. α-helical residues cluster near (−60°, −45°); β-strand residues near (−120°, +130°). A Ramachandran plot is simply a scatter of (φ, ψ) for every residue.

Predicted aligned error. Predicted Aligned Error (PAE) is an AlphaFold confidence matrix: entry (i, j) is the expected error in the position of residue j, in ångströms, when the prediction is superimposed on the true structure at residue i. Low PAE within a block of residues means that block is internally rigid and well-predicted; high PAE between two blocks means their relative placement is uncertain even if each block individually is confident.

mmCIF coordinates. Structure coordinates are given as an mmCIF _atom_site loop: one row per atom with element, residue name, chain id, sequence number, and x/y/z position in Å. Only the four main-chain atoms per residue are included here; side chains are omitted to keep the record compact.

InterPro / GO / CATH / organism. Database cross-references. InterPro integrates a dozen domain/family signature databases into unified entries with residue-range hits. GO terms attach function/process/location labels with evidence codes. CATH codes position the fold in a four-level structural taxonomy. Organism is the NCBI-taxonomy species name.

Secondary structure (3-state, P-SEA). SS3 is a coarse helix/strand/coil call (letters a/b/c) made by the P-SEA algorithm from inter-Cα distances and dihedrals. It is less detailed than DSSP but needs only Cα positions.

Sequence. Sequence gives the chain of amino acids in standard one-letter code (A=alanine, C=cysteine, …, Y=tyrosine), read N→C. It is the only feature that is directly encoded by the gene; all structural features are derived from the folded form of this sequence.